Protein AF-A0A832JE31-F1 (afdb_monomer)

Secondary structure (DSSP, 8-state):
---------S------SSSTTS---PPPGGG----PPPPPPTT---SSSSS---GGGGTTS----------

Foldseek 3Di:
DDDDDDDPDDDDDDDDPDPDPVDDPDCDPVNDDPDDDDWDDPPDDDDPDPDDDTVVVCPPHDDDDDDDDPD

Solvent-accessible surface area (backbone atoms only — not comparable to full-atom values): 5671 Å² total; per-residue (Å²): 135,91,80,88,79,93,72,95,75,86,80,89,76,83,89,86,84,87,74,81,87,78,64,70,79,75,79,49,88,83,68,62,72,91,77,73,82,79,68,66,70,86,87,63,90,72,79,99,57,99,63,83,80,49,60,80,81,47,65,96,55,92,82,86,88,83,92,83,74,97,121

pLDDT: mean 75.07, std 21.81, range [38.62, 96.88]

Mean predicted aligned error: 15.44 Å

Structure (mmCIF, N/CA/C/O backbone):
data_AF-A0A832JE3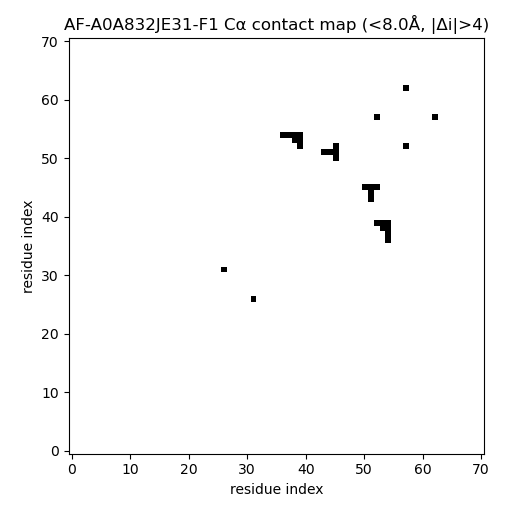1-F1
#
_entry.id   AF-A0A832JE31-F1
#
loop_
_atom_site.group_PDB
_atom_site.id
_atom_site.type_symbol
_atom_site.label_atom_id
_atom_site.label_alt_id
_atom_site.label_comp_id
_atom_site.label_asym_id
_atom_site.label_entity_id
_atom_site.label_seq_id
_atom_site.pdbx_PDB_ins_code
_atom_site.Cartn_x
_atom_site.Cartn_y
_atom_site.Cartn_z
_atom_site.occupancy
_atom_site.B_iso_or_equiv
_atom_site.auth_seq_id
_atom_site.auth_comp_id
_atom_site.auth_asym_id
_atom_site.auth_atom_id
_atom_site.pdbx_PDB_model_num
ATOM 1 N N . MET A 1 1 ? -4.793 -7.171 -67.424 1.00 38.62 1 MET A N 1
ATOM 2 C CA . MET A 1 1 ? -4.193 -7.385 -68.759 1.00 38.62 1 MET A CA 1
ATOM 3 C C . MET A 1 1 ? -2.736 -6.957 -68.667 1.00 38.62 1 MET A C 1
ATOM 5 O O . MET A 1 1 ? -2.470 -5.850 -68.226 1.00 38.62 1 MET A O 1
ATOM 9 N N . ARG A 1 2 ? -1.817 -7.903 -68.888 1.00 40.66 2 ARG A N 1
ATOM 10 C CA . ARG A 1 2 ? -0.370 -7.810 -68.616 1.00 40.66 2 ARG A CA 1
ATOM 11 C C . ARG A 1 2 ? 0.322 -6.929 -69.662 1.00 40.66 2 ARG A C 1
ATOM 13 O O . ARG A 1 2 ? 0.364 -7.329 -70.819 1.00 40.66 2 ARG A O 1
ATOM 20 N N . SER A 1 3 ? 0.934 -5.819 -69.256 1.00 39.56 3 SER A N 1
ATOM 21 C CA . SER A 1 3 ? 2.004 -5.174 -70.026 1.00 39.56 3 SER A CA 1
ATOM 22 C C . SER A 1 3 ? 3.348 -5.551 -69.407 1.00 39.56 3 SER A C 1
ATOM 24 O O . SER A 1 3 ? 3.639 -5.246 -68.252 1.00 39.56 3 SER A O 1
ATOM 26 N N . TRP A 1 4 ? 4.115 -6.300 -70.188 1.00 44.19 4 TRP A N 1
ATOM 27 C CA . TRP A 1 4 ? 5.457 -6.788 -69.915 1.00 44.19 4 TRP A CA 1
ATOM 28 C C . TRP A 1 4 ? 6.457 -5.628 -69.765 1.00 44.19 4 TRP A C 1
ATOM 30 O O . TRP A 1 4 ? 6.514 -4.763 -70.633 1.00 44.19 4 TRP A O 1
ATOM 40 N N . PHE A 1 5 ? 7.263 -5.631 -68.699 1.00 43.16 5 PHE A N 1
ATOM 41 C CA . PHE A 1 5 ? 8.408 -4.727 -68.519 1.00 43.16 5 PHE A CA 1
ATOM 42 C C . PHE A 1 5 ? 9.717 -5.524 -68.705 1.00 43.16 5 PHE A C 1
ATOM 44 O O . PHE A 1 5 ? 9.905 -6.515 -67.994 1.00 43.16 5 PHE A O 1
ATOM 51 N N . PRO A 1 6 ? 10.615 -5.140 -69.636 1.00 53.84 6 PRO A N 1
ATOM 52 C CA . PRO A 1 6 ? 11.818 -5.898 -69.968 1.00 53.84 6 PRO A CA 1
ATOM 53 C C . PRO A 1 6 ? 13.046 -5.302 -69.267 1.00 53.84 6 PRO A C 1
ATOM 55 O O . PRO A 1 6 ? 13.609 -4.319 -69.731 1.00 53.84 6 PRO A O 1
ATOM 58 N N . TRP A 1 7 ? 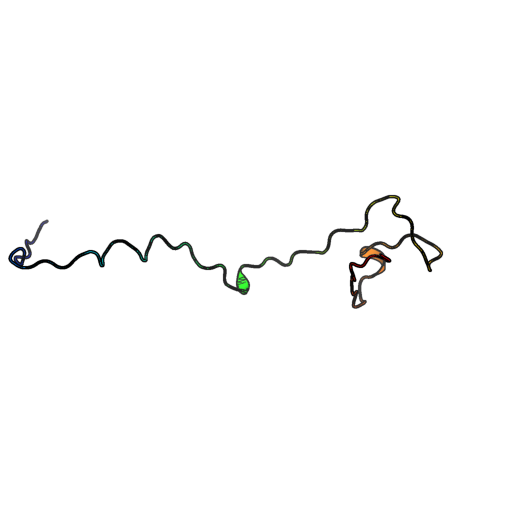13.482 -5.879 -68.148 1.00 49.00 7 TRP A N 1
ATOM 59 C CA . TRP A 1 7 ? 14.805 -5.553 -67.580 1.00 49.00 7 TRP A CA 1
ATOM 60 C C . TRP A 1 7 ? 15.445 -6.707 -66.795 1.00 49.00 7 TRP A C 1
ATOM 62 O O . TRP A 1 7 ? 16.372 -6.508 -66.019 1.00 49.00 7 TRP A O 1
ATOM 72 N N . ALA A 1 8 ? 15.006 -7.947 -67.020 1.00 48.75 8 ALA A N 1
ATOM 73 C CA . ALA A 1 8 ? 15.664 -9.117 -66.447 1.00 48.75 8 ALA A CA 1
ATOM 74 C C . ALA A 1 8 ? 16.903 -9.503 -67.272 1.00 48.75 8 ALA A C 1
ATOM 76 O O . ALA A 1 8 ? 16.877 -10.476 -68.021 1.00 48.75 8 ALA A O 1
ATOM 77 N N . ALA A 1 9 ? 17.985 -8.737 -67.145 1.00 51.38 9 ALA A N 1
ATOM 78 C CA . ALA A 1 9 ? 19.317 -9.216 -67.485 1.00 51.38 9 ALA A CA 1
ATOM 79 C C . ALA A 1 9 ? 20.387 -8.423 -66.723 1.00 51.38 9 ALA A C 1
ATOM 81 O O . ALA A 1 9 ? 20.501 -7.213 -66.881 1.00 51.38 9 ALA A O 1
ATOM 82 N N . LEU A 1 10 ? 21.224 -9.185 -66.012 1.00 45.66 10 LEU A N 1
ATOM 83 C CA . LEU A 1 10 ? 22.555 -8.855 -65.492 1.00 45.66 10 LEU A CA 1
ATOM 84 C C . LEU A 1 10 ? 22.638 -8.248 -64.083 1.00 45.66 10 LEU A C 1
ATOM 86 O O . LEU A 1 10 ? 22.459 -7.057 -63.867 1.00 45.66 10 LEU A O 1
ATOM 90 N N . GLY A 1 11 ? 23.122 -9.088 -63.165 1.00 40.94 11 GLY A N 1
ATOM 91 C CA . GLY A 1 11 ? 24.138 -8.660 -62.206 1.00 40.94 11 GLY A CA 1
ATOM 92 C C . GLY A 1 11 ? 23.667 -8.661 -60.766 1.00 40.94 11 GLY A C 1
ATOM 93 O O . GLY A 1 11 ? 22.840 -7.853 -60.370 1.00 40.94 11 GLY A O 1
ATOM 94 N N . GLY A 1 12 ? 24.204 -9.595 -59.984 1.00 45.81 12 GLY A N 1
ATOM 95 C CA . GLY A 1 12 ? 23.827 -9.811 -58.598 1.00 45.81 12 GLY A CA 1
ATOM 96 C C . GLY A 1 12 ? 24.003 -8.594 -57.697 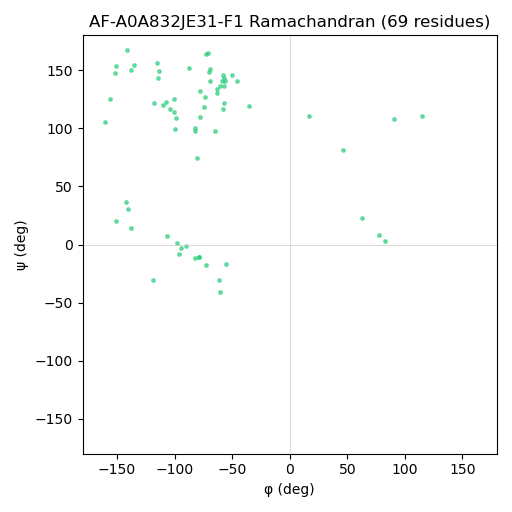1.00 45.81 12 GLY A C 1
ATOM 97 O O . GLY A 1 12 ? 24.968 -7.851 -57.798 1.00 45.81 12 GLY A O 1
ATOM 98 N N . SER A 1 13 ? 23.100 -8.477 -56.733 1.00 46.56 13 SER A N 1
ATOM 99 C CA . SER A 1 13 ? 23.479 -8.175 -55.360 1.00 46.56 13 SER A CA 1
ATOM 100 C C . SER A 1 13 ? 22.328 -8.585 -54.451 1.00 46.56 13 SER A C 1
ATOM 102 O O . SER A 1 13 ? 21.241 -8.015 -54.471 1.00 46.56 13 SER A O 1
ATOM 104 N N . LEU A 1 14 ? 22.560 -9.700 -53.769 1.00 43.69 14 LEU A N 1
ATOM 105 C CA . LEU A 1 14 ? 22.213 -9.956 -52.379 1.00 43.69 14 LEU A CA 1
ATOM 106 C C . LEU A 1 14 ? 21.164 -9.013 -51.736 1.00 43.69 14 LEU A C 1
ATOM 108 O O . LEU A 1 14 ? 21.446 -7.868 -51.410 1.00 43.69 14 LEU A O 1
ATOM 112 N N . ILE A 1 15 ? 19.980 -9.577 -51.478 1.00 53.97 15 ILE A N 1
ATOM 113 C CA . ILE A 1 15 ? 19.135 -9.328 -50.295 1.00 53.97 15 ILE A CA 1
ATOM 114 C C . ILE A 1 15 ? 18.942 -7.849 -49.915 1.00 53.97 15 ILE A C 1
ATOM 116 O O . ILE A 1 15 ? 19.516 -7.384 -48.940 1.00 53.9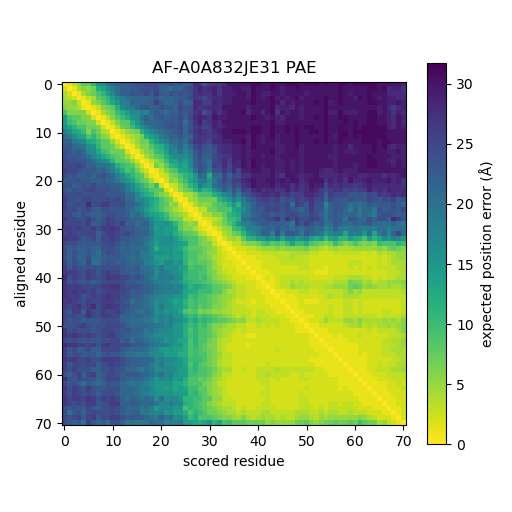7 15 ILE A O 1
ATOM 120 N N . LEU A 1 16 ? 18.033 -7.132 -50.579 1.00 50.09 16 LEU A N 1
ATOM 121 C CA . LEU A 1 16 ? 17.457 -5.901 -50.007 1.00 50.09 16 LEU A CA 1
ATOM 122 C C . LEU A 1 16 ? 15.960 -5.736 -50.322 1.00 50.09 16 LEU A C 1
ATOM 124 O O . LEU A 1 16 ? 15.483 -4.629 -50.530 1.00 50.09 16 LEU A O 1
ATOM 128 N N . LEU A 1 17 ? 15.185 -6.827 -50.348 1.00 47.69 17 LEU A N 1
ATOM 129 C CA . LEU A 1 17 ? 13.724 -6.749 -50.534 1.00 47.69 17 LEU A CA 1
ATOM 130 C C . LEU A 1 17 ? 12.919 -7.732 -49.666 1.00 47.69 17 LEU A C 1
ATOM 132 O O . LEU A 1 17 ? 11.844 -8.158 -50.069 1.00 47.69 17 LEU A O 1
ATOM 136 N N . SER A 1 18 ? 13.399 -8.103 -48.470 1.00 51.09 18 SER A N 1
ATOM 137 C CA . SER A 1 18 ? 12.659 -9.074 -47.637 1.00 51.09 18 SER A CA 1
ATOM 138 C C . SER A 1 18 ? 12.563 -8.776 -46.134 1.00 51.09 18 SER A C 1
ATOM 140 O O . SER A 1 18 ? 12.201 -9.672 -45.381 1.00 51.09 18 SER A O 1
ATOM 142 N N . GLY A 1 19 ? 12.870 -7.559 -45.666 1.00 50.12 19 GLY A N 1
ATOM 143 C CA . GLY A 1 19 ? 13.041 -7.326 -44.220 1.00 50.12 19 GLY A CA 1
ATOM 144 C C . GLY A 1 19 ? 12.103 -6.340 -43.517 1.00 50.12 19 GLY A C 1
ATOM 145 O O . GLY A 1 19 ? 11.848 -6.516 -42.334 1.00 50.12 19 GLY A O 1
ATOM 146 N N . CYS A 1 20 ? 11.602 -5.293 -44.184 1.00 47.97 20 CYS A N 1
ATOM 147 C CA . CYS A 1 20 ? 11.087 -4.123 -43.445 1.00 47.97 20 CYS A CA 1
ATOM 148 C C . CYS A 1 20 ? 9.563 -4.094 -43.207 1.00 47.97 20 CYS A C 1
ATOM 150 O O . CYS A 1 20 ? 9.085 -3.251 -42.460 1.00 47.97 20 CYS A O 1
ATOM 152 N N . TRP A 1 21 ? 8.790 -5.012 -43.800 1.00 42.00 21 TRP A N 1
ATOM 153 C CA . TRP A 1 21 ? 7.319 -5.040 -43.665 1.00 42.00 21 TRP A CA 1
ATOM 154 C C . TRP A 1 21 ? 6.779 -6.167 -42.769 1.00 42.00 21 TRP A C 1
ATOM 156 O O . TRP A 1 21 ? 5.570 -6.343 -42.671 1.00 42.00 21 T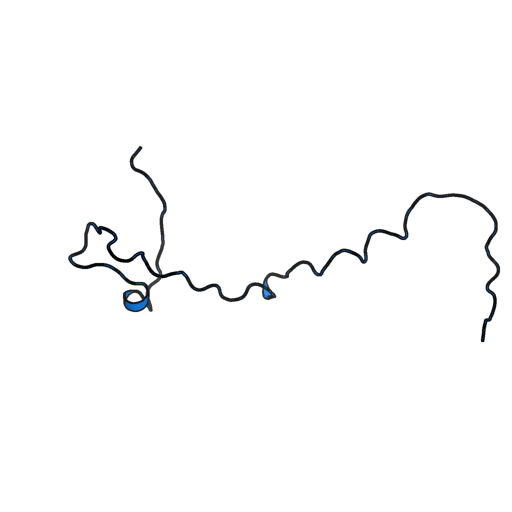RP A O 1
ATOM 166 N N . LEU A 1 22 ? 7.654 -6.910 -42.083 1.00 49.78 22 LEU A N 1
ATOM 167 C CA . LEU A 1 22 ? 7.255 -7.859 -41.029 1.00 49.78 22 LEU A CA 1
ATOM 168 C C . LEU A 1 22 ? 7.309 -7.237 -39.626 1.00 49.78 22 LEU A C 1
ATOM 170 O O . LEU A 1 22 ? 6.952 -7.884 -38.644 1.00 49.78 22 LEU A O 1
ATOM 174 N N . PHE A 1 23 ? 7.756 -5.985 -39.528 1.00 54.47 23 PHE A N 1
ATOM 175 C CA . PHE A 1 23 ? 7.843 -5.266 -38.270 1.00 54.47 23 PHE A CA 1
ATOM 176 C C . PHE A 1 23 ? 6.465 -4.698 -37.942 1.00 54.47 23 PHE A C 1
ATOM 178 O O . PHE A 1 23 ? 6.046 -3.671 -38.479 1.00 54.47 23 PHE A O 1
ATOM 185 N N . GLY A 1 24 ? 5.734 -5.418 -37.089 1.00 59.91 24 GLY A N 1
ATOM 186 C CA . GLY A 1 24 ? 4.553 -4.884 -36.428 1.00 59.91 24 GLY A CA 1
ATOM 187 C C . GLY A 1 24 ? 4.850 -3.485 -35.890 1.00 59.91 24 GLY A C 1
ATOM 188 O O . GLY A 1 24 ? 5.958 -3.210 -35.429 1.00 59.91 24 GLY A O 1
ATOM 189 N N . ARG A 1 25 ? 3.862 -2.596 -36.012 1.00 69.56 25 ARG A N 1
ATOM 190 C CA . ARG A 1 25 ? 3.859 -1.246 -35.438 1.00 69.56 25 ARG A CA 1
ATOM 191 C C . ARG A 1 25 ? 4.575 -1.254 -34.084 1.00 69.56 25 ARG A C 1
ATOM 193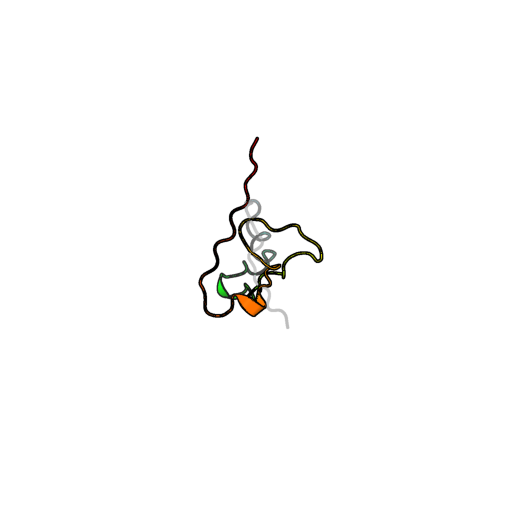 O O . ARG A 1 25 ? 4.135 -1.949 -33.172 1.00 69.56 25 ARG A O 1
ATOM 200 N N . GLN A 1 26 ? 5.661 -0.488 -33.963 1.00 65.31 26 GLN A N 1
ATOM 201 C CA . GLN A 1 26 ? 6.261 -0.211 -32.660 1.00 65.31 26 GLN A CA 1
ATOM 202 C C . GLN A 1 26 ? 5.150 0.425 -31.811 1.00 65.31 26 GLN A C 1
ATOM 204 O O . GLN A 1 26 ? 4.596 1.431 -32.271 1.00 65.31 26 GLN A O 1
ATOM 209 N N . PRO A 1 27 ? 4.775 -0.134 -30.644 1.00 63.47 27 PRO A N 1
ATOM 210 C CA . PRO A 1 27 ? 3.795 0.516 -29.790 1.00 63.47 27 PRO A CA 1
ATOM 211 C C . PRO A 1 27 ? 4.344 1.900 -29.469 1.00 63.47 27 PRO A C 1
ATOM 213 O O . PRO A 1 27 ? 5.446 2.045 -28.929 1.00 63.47 27 PRO A O 1
ATOM 216 N N . THR A 1 28 ? 3.627 2.929 -29.908 1.00 71.88 28 THR A N 1
ATOM 217 C CA . THR A 1 28 ? 4.011 4.291 -29.564 1.00 71.88 28 THR A CA 1
ATOM 218 C C . THR A 1 28 ? 3.682 4.502 -28.092 1.00 71.88 28 THR A C 1
ATOM 220 O O . THR A 1 28 ? 2.896 3.764 -27.500 1.00 71.88 28 THR A O 1
ATOM 223 N N . MET A 1 29 ? 4.239 5.542 -27.473 1.00 60.06 29 MET A N 1
ATOM 224 C CA . MET A 1 29 ? 3.872 5.917 -26.100 1.00 60.06 29 MET A CA 1
ATOM 225 C C . MET A 1 29 ? 2.349 6.145 -25.938 1.00 60.06 29 MET A C 1
ATOM 227 O O . MET A 1 29 ? 1.846 6.139 -24.822 1.00 60.06 29 MET A O 1
ATOM 231 N N . GLN A 1 30 ? 1.619 6.315 -27.051 1.00 63.12 30 GLN A N 1
ATOM 232 C CA . GLN A 1 30 ? 0.162 6.450 -27.103 1.00 63.12 30 GLN A CA 1
ATOM 233 C C . GLN A 1 30 ? -0.608 5.113 -27.074 1.00 63.12 30 GLN A C 1
ATOM 235 O O . GLN A 1 30 ? -1.817 5.149 -26.886 1.00 63.12 30 GLN A O 1
ATOM 240 N N . ASP A 1 31 ? 0.056 3.962 -27.240 1.00 71.62 31 ASP A N 1
ATOM 241 C CA . ASP A 1 31 ? -0.568 2.625 -27.174 1.00 71.62 31 ASP A CA 1
ATOM 242 C C . ASP A 1 31 ? -0.552 2.032 -25.747 1.00 71.62 31 ASP A C 1
ATOM 244 O O . ASP A 1 31 ? -1.044 0.926 -25.523 1.00 71.62 31 ASP A O 1
ATOM 248 N N . MET A 1 32 ? 0.021 2.739 -24.766 1.00 69.62 32 MET A N 1
ATOM 249 C CA . MET A 1 32 ? -0.019 2.324 -23.364 1.00 69.62 32 MET A CA 1
ATOM 250 C C . MET A 1 32 ? -1.344 2.758 -22.749 1.00 69.62 32 MET A C 1
ATOM 252 O O . MET A 1 32 ? -1.519 3.918 -22.372 1.00 69.62 32 MET A O 1
ATOM 256 N N . ASP A 1 33 ? -2.272 1.809 -22.645 1.00 80.94 33 ASP A N 1
ATOM 257 C CA . ASP A 1 33 ? -3.454 1.972 -21.807 1.00 80.94 33 ASP A CA 1
ATOM 258 C C . ASP A 1 33 ? -3.046 2.434 -20.402 1.00 80.94 33 ASP A C 1
ATOM 260 O O . ASP A 1 33 ? -1.999 2.048 -19.868 1.00 80.94 33 ASP A O 1
ATOM 264 N N . ILE A 1 34 ? -3.892 3.263 -19.786 1.00 82.06 34 ILE A N 1
ATOM 265 C CA . ILE A 1 34 ? -3.703 3.682 -18.397 1.00 82.06 34 ILE A CA 1
ATOM 266 C C . ILE A 1 34 ? -3.835 2.437 -17.514 1.00 82.06 34 ILE A C 1
ATOM 268 O O . ILE A 1 34 ? -4.937 2.015 -17.161 1.00 82.06 34 ILE A O 1
ATOM 272 N N . LEU A 1 35 ? -2.699 1.846 -17.143 1.00 86.00 35 LEU A N 1
ATOM 273 C CA . LEU A 1 35 ? -2.666 0.720 -16.225 1.00 86.00 35 LEU A CA 1
ATOM 274 C C . LEU A 1 35 ? -2.857 1.233 -14.798 1.00 86.00 35 LEU A C 1
ATOM 276 O O . LEU A 1 35 ? -1.986 1.887 -14.220 1.00 86.00 35 LEU A O 1
ATOM 280 N N . HIS A 1 36 ? -4.014 0.932 -14.219 1.00 90.19 36 HIS A N 1
ATOM 281 C CA . HIS A 1 36 ? -4.264 1.224 -12.816 1.00 90.19 36 HIS A CA 1
ATOM 282 C C . HIS A 1 36 ? -3.419 0.327 -11.911 1.00 90.19 36 HIS A C 1
ATOM 284 O O . HIS A 1 36 ? -3.278 -0.871 -12.156 1.00 90.19 36 HIS A O 1
ATOM 290 N N . ALA A 1 37 ? -2.899 0.908 -10.829 1.00 92.44 37 ALA A N 1
ATOM 291 C CA . ALA A 1 37 ? -2.220 0.138 -9.800 1.00 92.44 37 ALA A CA 1
ATOM 292 C C . ALA A 1 37 ? -3.189 -0.893 -9.178 1.00 92.44 37 ALA A C 1
ATOM 294 O O . ALA A 1 37 ? -4.344 -0.546 -8.897 1.00 92.44 37 ALA A O 1
ATOM 295 N N . PRO A 1 38 ? -2.743 -2.142 -8.960 1.00 93.81 38 PRO A N 1
ATOM 296 C CA . PRO A 1 38 ? -3.527 -3.142 -8.246 1.00 93.81 38 PRO A CA 1
ATOM 297 C C . PRO A 1 38 ? -3.643 -2.771 -6.766 1.00 93.81 38 PRO A C 1
ATOM 299 O O . PRO A 1 38 ? -2.751 -2.133 -6.209 1.00 93.81 38 PRO A O 1
ATOM 302 N N . ASP A 1 39 ? -4.734 -3.183 -6.119 1.00 95.31 39 ASP A N 1
ATOM 303 C CA . ASP A 1 39 ? -4.894 -2.946 -4.681 1.00 95.31 39 ASP A CA 1
ATOM 304 C C . ASP A 1 39 ? -3.941 -3.821 -3.851 1.00 95.31 39 ASP A C 1
ATOM 306 O O . ASP A 1 39 ? -3.367 -4.800 -4.340 1.00 95.31 39 ASP A O 1
ATOM 310 N N . PHE A 1 40 ? -3.776 -3.469 -2.577 1.00 95.19 40 PHE A N 1
ATOM 311 C CA . PHE A 1 40 ? -2.915 -4.223 -1.673 1.00 95.19 40 PHE A CA 1
ATOM 312 C C . PHE A 1 40 ? -3.510 -5.606 -1.336 1.00 95.19 40 PHE A C 1
ATOM 314 O O . PHE A 1 40 ? -4.735 -5.749 -1.259 1.00 95.19 40 PHE A O 1
ATOM 321 N N . PRO A 1 41 ? -2.670 -6.632 -1.090 1.00 94.25 41 PRO A N 1
ATOM 322 C CA . PRO A 1 41 ? -3.141 -7.968 -0.736 1.00 94.25 41 PRO A CA 1
ATOM 323 C C . PRO A 1 41 ? -3.995 -7.979 0.536 1.00 94.25 41 PRO A C 1
ATOM 325 O O . PRO A 1 41 ? -3.680 -7.319 1.531 1.00 94.25 41 PRO A O 1
ATOM 328 N N . ALA A 1 42 ? -5.051 -8.793 0.533 1.00 92.38 42 ALA A N 1
ATOM 329 C CA . ALA A 1 42 ? -5.865 -9.008 1.722 1.00 92.38 42 ALA A CA 1
ATOM 330 C C . ALA A 1 42 ? -5.034 -9.668 2.836 1.00 92.38 42 ALA A C 1
ATOM 33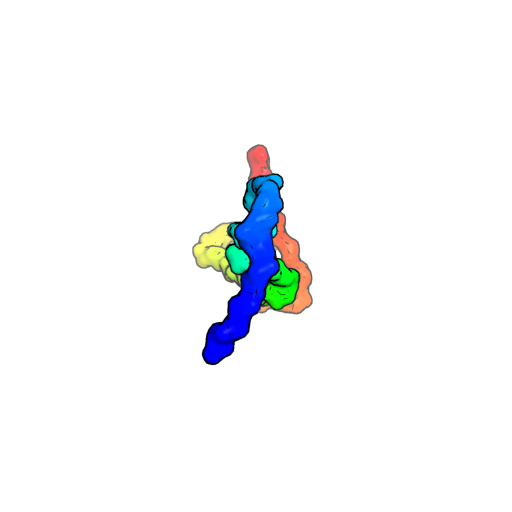2 O O . ALA A 1 42 ? -4.312 -10.633 2.596 1.00 92.38 42 ALA A O 1
ATOM 333 N N . GLY A 1 43 ? -5.149 -9.153 4.063 1.00 91.44 43 GLY A N 1
ATOM 334 C CA . GLY A 1 43 ? -4.451 -9.703 5.231 1.00 91.44 43 GLY A CA 1
ATOM 335 C C . GLY A 1 43 ? -2.967 -9.337 5.341 1.00 91.44 43 GLY A C 1
ATOM 336 O O . GLY A 1 43 ? -2.293 -9.862 6.224 1.00 91.44 43 GLY A O 1
ATOM 337 N N . ALA A 1 44 ? -2.453 -8.439 4.491 1.00 93.44 44 ALA A N 1
ATOM 338 C CA . ALA A 1 44 ? -1.104 -7.903 4.654 1.00 93.44 44 ALA A CA 1
ATOM 339 C C . ALA A 1 44 ? -0.939 -7.238 6.033 1.00 93.44 44 ALA A C 1
ATOM 341 O O . ALA A 1 44 ? -1.817 -6.500 6.490 1.00 93.44 44 ALA A O 1
ATOM 342 N N . GLN A 1 45 ? 0.194 -7.496 6.689 1.00 94.44 45 GLN A N 1
ATOM 343 C CA . GLN A 1 45 ? 0.551 -6.821 7.934 1.00 94.44 45 GLN A CA 1
ATOM 344 C C . GLN A 1 45 ? 1.076 -5.421 7.630 1.00 94.44 45 GLN A C 1
ATOM 346 O O . GLN A 1 45 ? 1.930 -5.240 6.764 1.00 94.44 45 GLN A O 1
ATOM 351 N N . TRP A 1 46 ? 0.562 -4.439 8.364 1.00 95.56 46 TRP A N 1
ATOM 352 C CA . TRP A 1 46 ? 0.938 -3.041 8.221 1.00 95.56 46 TRP A CA 1
ATOM 353 C C . TRP A 1 46 ? 1.636 -2.552 9.481 1.00 95.56 46 TRP A C 1
ATOM 355 O O . TRP A 1 46 ? 1.252 -2.901 10.595 1.00 95.56 46 TRP A O 1
ATOM 365 N N . PHE A 1 47 ? 2.631 -1.697 9.284 1.00 95.25 47 PHE A N 1
ATOM 366 C CA . PHE A 1 47 ? 3.323 -0.981 10.348 1.00 95.25 47 PHE A CA 1
ATOM 367 C C . PHE A 1 47 ? 3.066 0.523 10.193 1.00 95.25 47 PHE A C 1
ATOM 369 O O . PHE A 1 47 ? 2.771 0.994 9.094 1.00 95.25 47 PHE A O 1
ATOM 376 N N . ASN A 1 48 ? 3.185 1.283 11.287 1.00 96.81 48 ASN A N 1
ATOM 377 C CA . ASN A 1 48 ? 3.003 2.746 11.329 1.00 96.81 48 ASN A CA 1
ATOM 378 C C . ASN A 1 48 ? 1.592 3.248 10.963 1.00 96.81 48 ASN A C 1
ATOM 380 O O . ASN A 1 48 ? 1.419 4.397 10.556 1.00 96.81 48 ASN A O 1
ATOM 384 N N . THR A 1 49 ? 0.571 2.401 11.093 1.00 95.25 49 THR A N 1
ATOM 385 C CA . THR A 1 49 ? -0.824 2.786 10.875 1.00 95.25 49 THR A CA 1
ATOM 386 C C . THR A 1 49 ? -1.762 1.931 11.718 1.00 95.25 49 THR A C 1
ATOM 388 O O . THR A 1 49 ? -1.493 0.756 11.951 1.00 95.25 49 THR A O 1
ATOM 391 N N . ASP A 1 50 ? -2.881 2.514 12.145 1.00 95.81 50 ASP A N 1
ATOM 392 C CA . ASP A 1 50 ? -3.869 1.838 12.996 1.00 95.81 50 ASP A CA 1
ATOM 393 C C . ASP A 1 50 ? -4.790 0.888 12.210 1.00 95.81 50 ASP A C 1
ATOM 395 O O . ASP A 1 50 ? -5.568 0.136 12.796 1.00 95.81 50 ASP A O 1
ATOM 399 N N . ARG A 1 51 ? -4.759 0.941 10.870 1.00 93.50 51 ARG A N 1
ATOM 400 C CA . ARG A 1 51 ? -5.644 0.157 9.997 1.00 93.50 51 ARG A CA 1
ATOM 401 C C . ARG A 1 51 ? -4.992 -0.167 8.650 1.00 93.50 51 ARG A C 1
ATOM 403 O O . ARG A 1 51 ? -4.190 0.629 8.167 1.00 93.50 51 ARG A O 1
ATOM 410 N N . PRO A 1 52 ? -5.394 -1.263 7.982 1.00 95.06 52 PRO A N 1
ATOM 411 C CA . PRO A 1 52 ? -4.912 -1.571 6.640 1.00 95.06 52 PRO A CA 1
ATOM 412 C C . PRO A 1 52 ? -5.182 -0.443 5.635 1.00 95.06 52 PRO A C 1
ATOM 414 O O . PRO A 1 52 ? -6.235 0.210 5.666 1.00 95.06 52 PRO A O 1
ATOM 417 N N . LEU A 1 53 ? -4.235 -0.230 4.720 1.00 94.38 53 LEU A N 1
ATOM 418 C CA . LEU A 1 53 ? -4.391 0.712 3.614 1.00 94.38 53 LEU A CA 1
ATOM 419 C C . LEU A 1 53 ? -5.060 0.039 2.409 1.00 94.38 53 LEU A C 1
ATOM 421 O O . LEU A 1 53 ? -4.944 -1.164 2.201 1.00 94.38 53 LEU A O 1
ATOM 425 N N . SER A 1 54 ? -5.758 0.847 1.610 1.00 94.75 54 SER A N 1
ATOM 426 C CA . SER A 1 54 ? -6.290 0.477 0.292 1.00 94.75 54 SER A CA 1
ATOM 427 C C . SER A 1 54 ? -6.066 1.628 -0.677 1.00 94.75 54 SER A C 1
ATOM 429 O O . SER A 1 54 ? -6.102 2.800 -0.273 1.00 94.75 54 SER A O 1
ATOM 431 N N . LEU A 1 55 ? -5.902 1.332 -1.965 1.00 95.12 55 LEU A N 1
ATOM 432 C CA . LEU A 1 55 ? -5.735 2.379 -2.976 1.00 95.12 55 LEU A CA 1
ATOM 433 C C . LEU A 1 55 ? -6.948 3.313 -3.059 1.00 95.12 55 LEU A C 1
ATOM 435 O O . LEU A 1 55 ? -6.797 4.508 -3.315 1.00 95.12 55 LEU A O 1
ATOM 439 N N . LYS A 1 56 ? -8.158 2.811 -2.774 1.00 94.94 56 LYS A N 1
ATOM 440 C CA . LYS A 1 56 ? -9.374 3.638 -2.716 1.00 94.94 56 LYS A CA 1
ATOM 441 C C . LYS A 1 56 ? -9.271 4.737 -1.654 1.00 94.94 56 LYS A C 1
ATOM 443 O O . LYS A 1 56 ? -9.686 5.863 -1.920 1.00 94.94 56 LYS A O 1
ATOM 448 N N . ALA A 1 57 ? -8.715 4.425 -0.484 1.00 95.44 57 ALA A N 1
ATOM 449 C CA . ALA A 1 57 ? -8.554 5.384 0.609 1.00 95.44 57 ALA A CA 1
ATOM 450 C C . ALA A 1 57 ? -7.454 6.431 0.346 1.00 95.44 57 ALA A C 1
ATOM 452 O O . ALA A 1 57 ? -7.437 7.472 1.000 1.00 95.44 57 ALA A O 1
ATOM 453 N N . LEU A 1 58 ? -6.548 6.165 -0.601 1.00 96.12 58 LEU A N 1
ATOM 454 C CA . LEU A 1 58 ? -5.425 7.039 -0.953 1.00 96.12 58 LEU A CA 1
ATOM 455 C C . LEU A 1 58 ? -5.693 7.925 -2.181 1.00 96.12 58 LEU A C 1
ATOM 457 O O . LEU A 1 58 ? -4.827 8.706 -2.575 1.00 96.12 58 LEU A O 1
ATOM 461 N N . ARG A 1 59 ? -6.885 7.846 -2.786 1.00 95.94 59 ARG A N 1
ATOM 462 C CA . ARG A 1 59 ? -7.255 8.685 -3.936 1.00 95.94 59 ARG A CA 1
ATOM 463 C C . ARG A 1 59 ? -7.108 10.175 -3.614 1.00 95.94 59 ARG A C 1
ATOM 465 O O . ARG A 1 59 ? -7.451 10.626 -2.525 1.00 95.94 59 ARG A O 1
ATOM 472 N N . GLY A 1 60 ? -6.612 10.936 -4.589 1.00 96.88 60 GLY A N 1
ATOM 473 C CA . GLY A 1 60 ? -6.337 12.369 -4.438 1.00 96.88 60 GLY A CA 1
ATOM 474 C C . GLY A 1 60 ? -4.989 12.690 -3.784 1.00 96.88 60 GLY A C 1
ATOM 475 O O . GLY A 1 60 ? -4.688 13.860 -3.569 1.00 96.88 60 GLY A O 1
ATOM 476 N N . LYS A 1 61 ? -4.169 11.676 -3.480 1.00 96.69 61 LYS A N 1
ATOM 477 C CA . LYS A 1 61 ? -2.785 11.838 -3.022 1.00 96.69 61 LYS A CA 1
ATOM 478 C C . LYS A 1 61 ? -1.822 11.288 -4.070 1.00 96.69 61 LYS A C 1
ATOM 480 O O . LYS A 1 61 ? -2.137 10.314 -4.750 1.00 96.69 61 LYS A O 1
ATOM 485 N N . PHE A 1 62 ? -0.633 11.880 -4.153 1.00 96.12 62 PHE A N 1
ATOM 486 C CA . PHE A 1 62 ? 0.501 11.223 -4.797 1.00 96.12 62 PHE A CA 1
ATOM 487 C C . PHE A 1 62 ? 1.006 10.117 -3.870 1.00 96.12 62 PHE A C 1
ATOM 489 O O . PHE A 1 62 ? 1.255 10.363 -2.690 1.00 96.12 62 PHE A O 1
ATOM 496 N N . VAL A 1 63 ? 1.110 8.900 -4.399 1.00 95.69 63 VAL A N 1
ATOM 497 C CA . VAL A 1 63 ? 1.526 7.710 -3.653 1.00 95.69 63 VAL A CA 1
ATOM 498 C C . VAL A 1 63 ? 2.814 7.192 -4.275 1.00 95.69 63 VAL A C 1
ATOM 500 O O . VAL A 1 63 ? 2.841 6.883 -5.463 1.00 95.69 63 VAL A O 1
ATOM 503 N N . LEU A 1 64 ? 3.870 7.107 -3.468 1.00 95.94 64 LEU A N 1
ATOM 504 C CA . LEU A 1 64 ? 5.128 6.469 -3.837 1.00 95.94 64 LEU A CA 1
ATOM 505 C C . LEU A 1 64 ? 5.161 5.073 -3.215 1.00 95.94 64 LEU A C 1
ATOM 507 O O . LEU A 1 64 ? 4.983 4.940 -2.005 1.00 95.94 64 LEU A O 1
ATOM 511 N N . LEU A 1 65 ? 5.374 4.052 -4.041 1.00 95.44 65 LEU A N 1
ATOM 512 C CA . LEU A 1 65 ? 5.590 2.683 -3.589 1.00 95.44 65 LEU A CA 1
ATOM 513 C C . LEU A 1 65 ? 7.078 2.365 -3.708 1.00 95.44 65 LEU A C 1
ATOM 515 O O . LEU A 1 65 ? 7.620 2.375 -4.811 1.00 95.44 65 LEU A O 1
ATOM 519 N N . ASP A 1 66 ? 7.713 2.113 -2.569 1.00 96.19 66 ASP A N 1
ATOM 520 C CA . ASP A 1 66 ? 9.134 1.795 -2.476 1.00 96.19 66 ASP A CA 1
ATOM 521 C C . ASP A 1 66 ? 9.302 0.326 -2.073 1.00 96.19 66 ASP A C 1
ATOM 523 O O . ASP A 1 66 ? 8.794 -0.105 -1.035 1.00 96.19 66 ASP A O 1
ATOM 527 N N . PHE A 1 67 ? 9.964 -0.454 -2.926 1.00 96.12 67 PHE A N 1
ATOM 528 C CA . 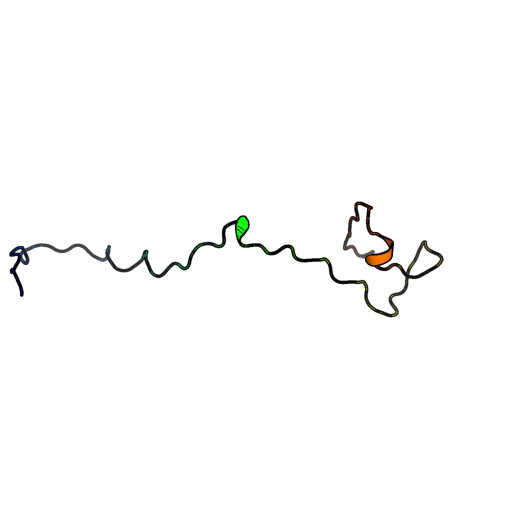PHE A 1 67 ? 10.194 -1.879 -2.710 1.00 96.12 67 PHE A CA 1
ATOM 529 C C . PHE A 1 67 ? 11.603 -2.077 -2.160 1.00 96.12 67 PHE A C 1
ATOM 531 O O . PHE A 1 67 ? 12.585 -1.937 -2.88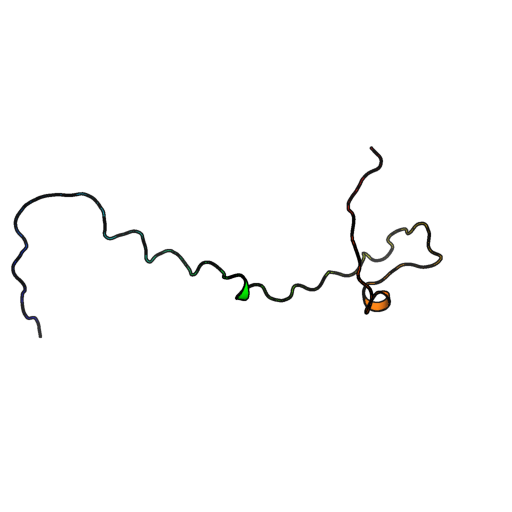6 1.00 96.12 67 PHE A O 1
ATOM 538 N N . TRP A 1 68 ? 11.697 -2.443 -0.886 1.00 96.69 68 TRP A N 1
ATOM 539 C CA . TRP A 1 68 ? 12.967 -2.592 -0.185 1.00 96.69 68 TRP A CA 1
ATOM 540 C C . TRP A 1 68 ? 12.947 -3.788 0.770 1.00 96.69 68 TRP A C 1
ATOM 542 O O . TRP A 1 68 ? 11.900 -4.371 1.059 1.00 96.69 68 TRP A O 1
ATOM 552 N N . THR A 1 69 ? 14.130 -4.161 1.249 1.00 94.81 69 THR A N 1
ATOM 553 C CA . THR A 1 69 ? 14.333 -5.195 2.267 1.00 94.81 69 THR A CA 1
ATOM 554 C C . THR A 1 69 ? 15.347 -4.704 3.299 1.00 94.81 69 THR A C 1
ATOM 556 O O . THR A 1 69 ? 16.169 -3.845 2.994 1.00 94.81 69 THR A O 1
ATOM 559 N N . TYR A 1 70 ? 15.281 -5.230 4.522 1.00 93.25 70 TYR A N 1
ATOM 560 C CA . TYR A 1 70 ? 16.188 -4.867 5.619 1.00 93.25 70 TYR A CA 1
ATOM 561 C C . TYR A 1 70 ? 17.569 -5.543 5.544 1.00 93.25 70 TYR A C 1
ATOM 563 O O . TYR A 1 70 ? 18.441 -5.203 6.344 1.00 93.25 70 TYR A O 1
ATOM 571 N N . CYS A 1 71 ? 17.739 -6.533 4.663 1.00 86.56 71 CYS A N 1
ATOM 572 C CA . CYS A 1 71 ? 18.956 -7.342 4.545 1.00 86.56 71 CYS A CA 1
ATOM 573 C C . CYS A 1 71 ? 20.011 -6.715 3.634 1.00 86.56 71 CYS A C 1
ATOM 575 O O . CYS A 1 71 ? 19.618 -6.128 2.603 1.00 86.56 71 CYS A O 1
#

Radius of gyration: 29.24 Å; Cα contacts (8 Å, |Δi|>4): 15; chains: 1; bounding box: 34×22×83 Å

Sequence (71 aa):
MRSWFPWAALGGSLILLSGCWLFGRQPTMQDMDILHAPDFPAGAQWFNTDRPLSLKALRGKFVLLDFWTYC